Protein AF-A0A7J3SL58-F1 (afdb_monomer)

Secondary structure (DSSP, 8-state):
-PPPPHHHHHHHHHHHHHHTT------TT----HHHHTTHHHHHHHHHHHHEEEEEETTE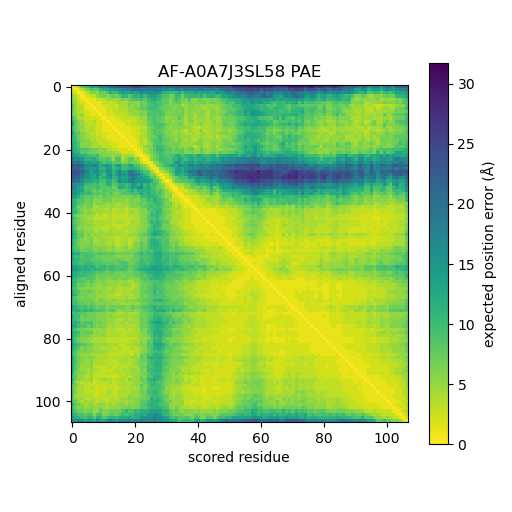EEEEETTT----B-HHHHHHHHHHHSHHHHHHHHHHHHHHHHHHT--

Radius of gyration: 14.76 Å; Cα contacts (8 Å, |Δi|>4): 97; chains: 1; bounding box: 40×32×39 Å

pLDDT: mean 81.79, std 12.33, range [42.22, 96.62]

Mean predicted aligned error: 6.75 Å

Structure (mmCIF, N/CA/C/O backbone):
data_AF-A0A7J3SL58-F1
#
_entry.id   AF-A0A7J3SL58-F1
#
loop_
_atom_site.group_PDB
_atom_site.id
_atom_site.type_symbol
_atom_site.label_atom_id
_atom_site.label_alt_id
_atom_site.label_comp_id
_atom_site.label_asym_id
_atom_site.label_entity_id
_atom_site.label_seq_id
_atom_site.pdbx_PDB_ins_code
_atom_site.Cartn_x
_atom_site.Cartn_y
_atom_site.Cartn_z
_atom_site.occupancy
_atom_site.B_iso_or_equiv
_atom_site.auth_seq_id
_atom_site.auth_comp_id
_atom_site.auth_asym_id
_atom_site.auth_atom_id
_atom_site.pdbx_PDB_model_num
ATOM 1 N N . MET A 1 1 ? -14.056 -16.553 12.633 1.00 42.22 1 MET A N 1
ATOM 2 C CA . MET A 1 1 ? -13.414 -15.298 12.179 1.00 42.22 1 MET A CA 1
ATOM 3 C C . MET A 1 1 ? -13.905 -14.175 13.076 1.00 42.22 1 MET A C 1
ATOM 5 O O . MET A 1 1 ? -15.113 -14.057 13.227 1.00 42.22 1 MET A O 1
ATOM 9 N N . LYS A 1 2 ? -13.020 -13.422 13.743 1.00 62.84 2 LYS A N 1
ATOM 10 C CA . LYS A 1 2 ? -13.444 -12.241 14.515 1.00 62.84 2 LYS A CA 1
ATOM 11 C C . LYS A 1 2 ? -13.755 -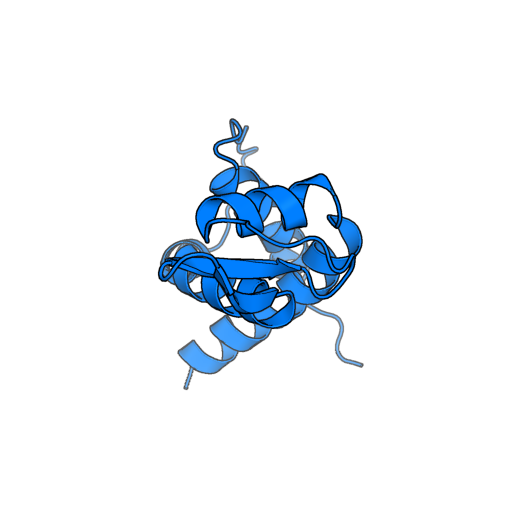11.124 13.524 1.00 62.84 2 LYS A C 1
ATOM 13 O O . LYS A 1 2 ? -12.951 -10.870 12.631 1.00 62.84 2 LYS A O 1
ATOM 18 N N . GLU A 1 3 ? -14.922 -10.509 13.644 1.00 73.44 3 GLU A N 1
ATOM 19 C CA . GLU A 1 3 ? -15.291 -9.398 12.776 1.00 73.44 3 GLU A CA 1
ATOM 20 C C . GLU A 1 3 ? -14.370 -8.199 13.047 1.00 73.44 3 GLU A C 1
ATOM 22 O O . GLU A 1 3 ? -14.116 -7.847 14.202 1.00 73.44 3 GLU A O 1
ATOM 27 N N . LYS A 1 4 ? -13.824 -7.597 11.984 1.00 77.19 4 LYS A N 1
ATOM 28 C CA . LYS A 1 4 ? -12.901 -6.465 12.120 1.00 77.19 4 LYS A CA 1
ATOM 29 C C . LYS A 1 4 ? -13.653 -5.226 12.633 1.00 77.19 4 LYS A C 1
ATOM 31 O O . LYS A 1 4 ? -14.758 -4.965 12.144 1.00 77.19 4 LYS A O 1
ATOM 36 N N . PRO A 1 5 ? -13.074 -4.432 13.557 1.00 79.25 5 PRO A N 1
ATOM 37 C CA . PRO A 1 5 ? -13.732 -3.249 14.103 1.00 79.25 5 PRO A CA 1
ATOM 38 C C . PRO A 1 5 ? -14.203 -2.268 13.021 1.00 79.25 5 PRO A C 1
ATOM 40 O O . PRO A 1 5 ? -13.477 -1.976 12.068 1.00 79.25 5 PRO A O 1
ATOM 43 N N . VAL A 1 6 ? -15.398 -1.699 13.208 1.00 77.62 6 VAL A N 1
ATOM 44 C CA . VAL A 1 6 ? -16.044 -0.758 12.268 1.00 77.62 6 VAL A CA 1
ATOM 45 C C . VAL A 1 6 ? -15.132 0.424 11.915 1.00 77.62 6 VAL A C 1
ATOM 47 O O . VAL A 1 6 ? -15.074 0.844 10.761 1.00 77.62 6 VAL A O 1
ATOM 50 N N . TRP A 1 7 ? -14.365 0.933 12.882 1.00 75.69 7 TRP A N 1
ATOM 51 C CA . TRP A 1 7 ? -13.455 2.057 12.662 1.00 75.69 7 TRP A CA 1
ATOM 52 C C . TRP A 1 7 ? -12.263 1.707 11.751 1.00 75.69 7 T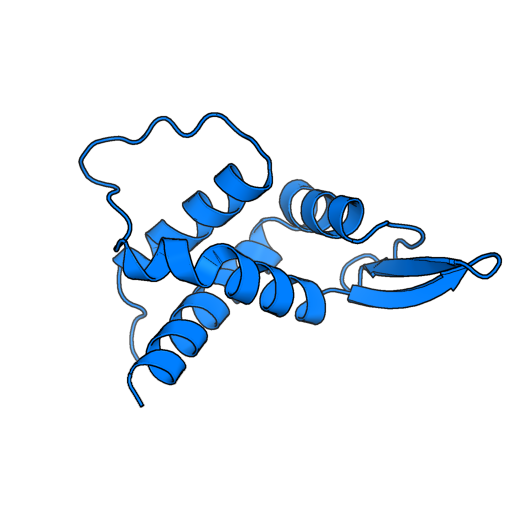RP A C 1
ATOM 54 O O . TRP A 1 7 ? -11.785 2.585 11.040 1.00 75.69 7 TRP A O 1
ATOM 64 N N . ILE A 1 8 ? -11.813 0.444 11.700 1.00 75.44 8 ILE A N 1
ATOM 65 C CA . ILE A 1 8 ? -10.727 0.012 10.796 1.00 75.44 8 ILE A CA 1
ATOM 66 C C . ILE A 1 8 ? -11.218 0.021 9.346 1.00 75.44 8 ILE A C 1
ATOM 68 O O . ILE A 1 8 ? -10.528 0.521 8.459 1.00 75.44 8 ILE A O 1
ATOM 72 N N . LYS A 1 9 ? -12.452 -0.448 9.115 1.00 77.06 9 LYS A N 1
ATOM 73 C CA . LYS A 1 9 ? -13.101 -0.401 7.795 1.00 77.06 9 LYS A CA 1
ATOM 74 C C . LYS A 1 9 ? -13.255 1.045 7.288 1.00 77.06 9 LYS A C 1
ATOM 76 O O . LYS A 1 9 ? -13.156 1.278 6.090 1.00 77.06 9 LYS A O 1
ATOM 81 N N . LYS A 1 10 ? -13.432 2.019 8.193 1.00 77.25 10 LYS A N 1
ATOM 82 C CA . LYS A 1 10 ? -13.454 3.462 7.871 1.00 77.25 10 LYS A CA 1
ATOM 83 C C . LYS A 1 10 ? -12.052 4.082 7.714 1.00 77.25 10 LYS A C 1
ATOM 85 O O . LYS A 1 10 ? -11.878 5.020 6.943 1.00 77.25 10 LYS A O 1
ATOM 90 N N . ALA A 1 11 ? -11.038 3.551 8.399 1.00 76.25 11 ALA A N 1
ATOM 91 C CA . ALA A 1 11 ? -9.657 4.042 8.339 1.00 76.25 11 ALA A CA 1
ATOM 92 C C . ALA A 1 11 ? -8.985 3.833 6.984 1.00 76.25 11 ALA A C 1
ATOM 94 O O . ALA A 1 11 ? -8.287 4.723 6.495 1.00 76.25 11 ALA A O 1
ATOM 95 N N . ALA A 1 12 ? -9.213 2.670 6.378 1.00 74.50 12 ALA A N 1
ATOM 96 C CA . ALA A 1 12 ? -8.638 2.311 5.091 1.00 74.50 12 ALA A CA 1
ATOM 97 C C . ALA A 1 12 ? -8.930 3.352 3.980 1.00 74.50 12 ALA A C 1
ATOM 99 O O . ALA A 1 12 ? -7.979 3.935 3.447 1.00 74.50 12 ALA A O 1
ATOM 100 N N . PRO A 1 13 ? -10.197 3.698 3.671 1.00 74.25 13 PRO A N 1
ATOM 101 C CA . PRO A 1 13 ? -10.502 4.678 2.627 1.00 74.25 13 PRO A CA 1
ATOM 102 C C . PRO A 1 13 ? -10.023 6.099 2.962 1.00 74.25 13 PRO A C 1
ATOM 104 O O . PRO A 1 13 ? -9.738 6.877 2.049 1.00 74.25 13 PRO A O 1
ATOM 107 N N . PHE A 1 14 ? -9.891 6.459 4.242 1.00 79.69 14 PHE A N 1
ATOM 108 C CA . PHE A 1 14 ? -9.303 7.742 4.629 1.00 79.69 14 PHE A CA 1
ATOM 109 C C . PHE A 1 14 ? -7.808 7.804 4.297 1.00 79.69 14 PHE A C 1
ATOM 111 O O . PHE A 1 14 ? -7.364 8.742 3.632 1.00 79.69 14 PHE A O 1
ATOM 118 N N . LEU A 1 15 ? -7.029 6.811 4.747 1.00 77.12 15 LEU A N 1
ATOM 119 C CA . LEU A 1 15 ? -5.573 6.781 4.551 1.00 77.12 15 LEU A CA 1
ATOM 120 C C . LEU A 1 15 ? -5.231 6.760 3.058 1.00 77.12 15 LEU A C 1
ATOM 122 O O . LEU A 1 15 ? -4.333 7.470 2.604 1.00 77.12 15 LEU A O 1
ATOM 126 N N . LEU A 1 16 ? -6.032 6.019 2.293 1.00 74.88 16 LEU A N 1
ATOM 127 C CA . LEU A 1 16 ? -6.011 5.993 0.840 1.00 74.88 16 LEU A CA 1
ATOM 128 C C . LEU A 1 16 ? -6.148 7.402 0.237 1.00 74.88 16 LEU A C 1
ATOM 130 O O . LEU A 1 16 ? -5.231 7.885 -0.431 1.00 74.88 16 LEU A O 1
ATOM 134 N N . LYS A 1 17 ? -7.261 8.095 0.513 1.00 78.69 17 LYS A N 1
ATOM 135 C CA . LYS A 1 17 ? -7.549 9.438 -0.026 1.00 78.69 17 LYS A CA 1
ATOM 136 C C . LYS A 1 17 ? -6.491 10.466 0.383 1.00 78.69 17 LYS A C 1
ATOM 138 O O . LYS A 1 17 ? -6.072 11.276 -0.446 1.00 78.69 17 LYS A O 1
ATOM 143 N N . LYS A 1 18 ? -6.024 10.405 1.634 1.00 78.25 18 LYS A N 1
ATOM 144 C CA . LYS A 1 18 ? -4.976 11.288 2.158 1.00 78.25 18 LYS A CA 1
ATOM 145 C C . LYS A 1 18 ? -3.655 11.117 1.412 1.00 78.25 18 LYS A C 1
ATOM 147 O O . LYS A 1 18 ? -3.074 12.105 0.968 1.00 78.25 18 LYS A O 1
ATOM 152 N N . SER A 1 19 ? -3.222 9.872 1.207 1.00 74.25 19 SER A N 1
ATOM 153 C CA . SER A 1 19 ? -1.967 9.556 0.509 1.00 74.25 19 SER A CA 1
ATOM 154 C C . SER A 1 19 ? -1.961 10.011 -0.957 1.00 74.25 19 SER A C 1
ATOM 156 O O . SER A 1 19 ? -0.919 10.370 -1.508 1.00 74.25 19 SER A O 1
ATOM 158 N N . LEU A 1 20 ? -3.144 10.064 -1.575 1.00 74.38 20 LEU A N 1
ATOM 159 C CA . LEU A 1 20 ? -3.349 10.567 -2.930 1.00 74.38 20 LEU A CA 1
ATOM 160 C C . LEU A 1 20 ? -3.398 12.101 -3.013 1.00 74.38 20 LEU A C 1
ATOM 162 O O . LEU A 1 20 ? -3.505 12.641 -4.115 1.00 74.38 20 LEU A O 1
ATOM 166 N N . GLY A 1 21 ? -3.319 12.811 -1.882 1.00 76.00 21 GLY A N 1
ATOM 167 C CA . GLY A 1 21 ? -3.463 14.266 -1.829 1.00 76.00 21 GLY A CA 1
ATOM 168 C C . GLY A 1 21 ? -4.868 14.740 -2.204 1.00 76.00 21 GLY A C 1
ATOM 169 O O . GLY A 1 21 ? -5.038 15.877 -2.643 1.00 76.00 21 GLY A O 1
ATOM 170 N N . MET A 1 22 ? -5.875 13.869 -2.082 1.00 76.94 22 MET A N 1
ATOM 171 C CA . MET A 1 22 ? -7.263 14.239 -2.340 1.00 76.94 22 MET A CA 1
ATOM 172 C C . MET A 1 22 ? -7.774 15.117 -1.200 1.00 76.94 22 MET A C 1
ATOM 174 O O . MET A 1 22 ? -7.439 14.892 -0.036 1.00 76.94 22 MET A O 1
ATOM 178 N N . LYS A 1 23 ? -8.618 16.107 -1.519 1.00 70.62 23 LYS A N 1
ATOM 179 C CA . LYS A 1 23 ? -9.334 16.861 -0.485 1.00 70.62 23 LYS A CA 1
ATOM 180 C C . LYS A 1 23 ? -10.194 15.887 0.318 1.00 70.62 23 LYS A C 1
ATOM 182 O O . LYS A 1 23 ? -11.098 15.260 -0.230 1.00 70.62 23 LYS A O 1
ATOM 187 N N . ILE A 1 24 ? -9.896 15.766 1.606 1.00 63.81 24 ILE A N 1
ATOM 188 C CA . ILE A 1 24 ? -10.700 14.997 2.549 1.00 63.81 24 ILE A CA 1
ATOM 189 C C . ILE A 1 24 ? -11.727 15.970 3.122 1.00 63.81 24 ILE A C 1
ATOM 191 O O . ILE A 1 24 ? -11.377 16.852 3.901 1.00 63.81 24 ILE A O 1
ATOM 195 N N . SER A 1 25 ? -12.985 15.849 2.705 1.00 57.62 25 SER A N 1
ATOM 196 C CA . SER A 1 25 ? -14.103 16.459 3.422 1.00 57.62 25 SER A CA 1
ATOM 197 C C . SER A 1 25 ? -14.355 15.590 4.650 1.00 57.62 25 SER A C 1
ATOM 199 O O . SER A 1 25 ? -15.027 14.567 4.551 1.00 57.62 25 SER A O 1
ATOM 201 N N . ILE A 1 26 ? -13.719 15.930 5.769 1.00 53.97 26 ILE A N 1
ATOM 202 C CA . ILE A 1 26 ? -13.949 15.244 7.042 1.00 53.97 26 ILE A CA 1
ATOM 203 C C . ILE A 1 26 ? -15.371 15.611 7.471 1.00 53.97 26 ILE A C 1
ATOM 205 O O . ILE A 1 26 ? -15.638 16.775 7.754 1.00 53.97 26 ILE A O 1
ATOM 209 N N . SER A 1 27 ? -16.284 14.642 7.449 1.00 50.75 27 SER A N 1
ATOM 210 C CA . SER A 1 27 ? -17.541 14.761 8.190 1.00 50.75 27 SER A CA 1
ATOM 211 C C . SER A 1 27 ? -17.274 14.387 9.652 1.00 50.75 27 SER A C 1
ATOM 213 O O . SER A 1 27 ? -16.445 13.513 9.918 1.00 50.75 27 SER A O 1
ATOM 215 N N . ASP A 1 28 ? -17.933 15.054 10.603 1.00 47.59 28 ASP A N 1
ATOM 216 C CA . ASP A 1 28 ? -17.637 14.975 12.048 1.00 47.59 28 ASP A CA 1
ATOM 217 C C . ASP A 1 28 ? -17.768 13.554 12.660 1.00 47.59 28 ASP A C 1
ATOM 219 O O . ASP A 1 28 ? -17.306 13.299 13.771 1.00 47.59 28 ASP A O 1
ATOM 223 N N . GLU A 1 29 ? -18.320 12.587 11.920 1.00 49.56 29 GLU A N 1
ATOM 224 C CA . GLU A 1 29 ? -18.516 11.182 12.318 1.00 49.56 29 GLU A CA 1
ATOM 225 C C . GLU A 1 29 ? -17.376 10.231 11.864 1.00 49.56 29 GLU A C 1
ATOM 227 O O . GLU A 1 29 ? -17.407 9.024 12.133 1.00 49.56 29 GLU A O 1
ATOM 232 N N . GLU A 1 30 ? -16.351 10.759 11.181 1.00 54.19 30 GLU A N 1
ATOM 233 C CA . GLU A 1 30 ? -15.189 10.033 10.629 1.00 54.19 30 GLU A CA 1
ATOM 234 C C . GLU A 1 30 ? -13.855 10.413 11.300 1.00 54.19 30 GLU A C 1
ATOM 236 O O . GLU A 1 30 ? -12.787 10.334 10.685 1.00 54.19 30 GLU A O 1
ATOM 241 N N . ILE A 1 31 ? -13.876 10.818 12.574 1.00 58.34 31 ILE A N 1
ATOM 242 C CA . ILE A 1 31 ? -12.643 11.084 13.326 1.00 58.34 31 ILE A CA 1
ATOM 243 C C . ILE A 1 31 ? -11.878 9.768 13.475 1.00 58.34 31 ILE A C 1
ATOM 245 O O 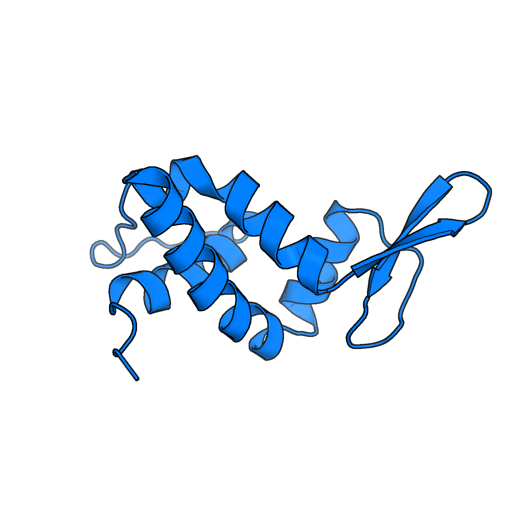. ILE A 1 31 ? -12.185 8.925 14.322 1.00 58.34 31 ILE A O 1
ATOM 249 N N . LEU A 1 32 ? -10.855 9.582 12.642 1.00 62.34 32 LEU A N 1
ATOM 250 C CA . LEU A 1 32 ? -9.892 8.528 12.888 1.00 62.34 32 LEU A CA 1
ATOM 251 C C . LEU A 1 32 ? -9.250 8.748 14.251 1.00 62.34 32 LEU A C 1
ATOM 253 O O . LEU A 1 32 ? -8.884 9.885 14.565 1.00 62.34 32 LEU A O 1
ATOM 257 N N . PRO A 1 33 ? -9.030 7.680 15.035 1.00 64.06 33 PRO A N 1
ATOM 258 C CA . PRO A 1 33 ? -8.210 7.790 16.224 1.00 64.06 33 PRO A CA 1
ATOM 259 C C . PRO A 1 33 ? -6.894 8.503 15.857 1.00 64.06 33 PRO A C 1
ATOM 261 O O . PRO A 1 33 ? -6.262 8.108 14.872 1.00 64.06 33 PRO A O 1
ATOM 264 N N . PRO A 1 34 ? -6.444 9.522 16.614 1.00 67.06 34 PRO A N 1
ATOM 265 C CA . PRO A 1 34 ? -5.156 10.185 16.375 1.00 67.06 34 PRO A CA 1
ATOM 266 C C . PRO A 1 34 ? -3.992 9.187 16.285 1.00 67.06 34 PRO A C 1
ATOM 268 O O . PRO A 1 34 ? -3.031 9.376 15.538 1.00 67.06 34 PRO A O 1
ATOM 271 N N . SER A 1 35 ? -4.142 8.058 16.979 1.00 67.62 35 SER A N 1
ATOM 272 C CA . SER A 1 35 ? -3.249 6.911 16.917 1.00 67.62 35 SER A CA 1
ATOM 273 C C . SER A 1 35 ? -3.150 6.252 15.533 1.00 67.62 35 SER A C 1
ATOM 275 O O . SER A 1 35 ? -2.137 5.625 15.269 1.00 67.62 35 SER A O 1
ATOM 277 N N . VAL A 1 36 ? -4.121 6.399 14.621 1.00 69.81 36 VAL A N 1
ATOM 278 C CA . VAL A 1 36 ? -4.030 5.878 13.235 1.00 69.81 36 VAL A CA 1
ATOM 279 C C . VAL A 1 36 ? -3.134 6.781 12.414 1.00 69.81 36 VAL A C 1
ATOM 281 O O . VAL A 1 36 ? -2.282 6.317 11.661 1.00 69.81 36 VAL A O 1
ATOM 284 N N . ILE A 1 37 ? -3.327 8.087 12.580 1.00 74.31 37 ILE A N 1
ATOM 285 C CA . ILE A 1 37 ? -2.664 9.108 11.778 1.00 74.31 37 ILE A CA 1
ATOM 286 C C . ILE A 1 37 ? -1.152 9.072 12.028 1.00 74.31 37 ILE A C 1
ATOM 288 O O . ILE A 1 37 ? -0.381 9.144 11.075 1.00 74.31 37 ILE A O 1
ATOM 292 N N . GLN A 1 38 ? -0.711 8.858 13.274 1.00 81.31 38 GLN A N 1
ATOM 293 C CA . GLN A 1 38 ? 0.720 8.694 13.582 1.00 81.31 38 GLN A CA 1
ATOM 294 C C . GLN A 1 38 ? 1.360 7.465 12.905 1.00 81.31 38 GLN A C 1
ATOM 296 O O . GLN A 1 38 ? 2.571 7.447 12.694 1.00 81.31 38 GLN A O 1
ATOM 301 N N . PHE A 1 39 ? 0.571 6.445 12.541 1.00 85.12 39 PHE A N 1
ATOM 302 C CA . PHE A 1 39 ? 1.064 5.232 11.881 1.00 85.12 39 PHE A CA 1
ATOM 303 C C . PHE A 1 39 ? 0.883 5.242 10.363 1.00 85.12 39 PHE A C 1
ATOM 305 O O . PHE A 1 39 ? 1.308 4.289 9.714 1.00 85.12 39 PHE A O 1
ATOM 312 N N . GLU A 1 40 ? 0.326 6.307 9.779 1.00 82.12 40 GLU A N 1
ATOM 313 C CA . GLU A 1 40 ? 0.023 6.410 8.345 1.00 82.12 40 GLU A CA 1
ATOM 314 C C . GLU A 1 40 ? 1.205 5.989 7.467 1.00 82.12 40 GLU A C 1
ATOM 316 O O . GLU A 1 40 ? 1.072 5.088 6.643 1.00 82.12 40 GLU A O 1
ATOM 321 N N . LYS A 1 41 ? 2.390 6.569 7.691 1.00 83.06 41 LYS A N 1
ATOM 322 C CA . LYS A 1 41 ? 3.586 6.236 6.905 1.00 83.06 41 LYS A CA 1
ATOM 323 C C . LYS A 1 41 ? 3.942 4.748 7.001 1.00 83.06 41 LYS A C 1
ATOM 325 O O . LYS A 1 41 ? 4.218 4.121 5.985 1.00 83.06 41 LYS A O 1
ATOM 330 N N . LYS A 1 42 ? 3.900 4.179 8.212 1.00 87.94 42 LYS A N 1
ATOM 331 C CA . LYS A 1 42 ? 4.221 2.765 8.466 1.00 87.94 42 LYS A CA 1
ATOM 332 C C . LYS A 1 42 ? 3.204 1.834 7.805 1.00 87.94 42 LYS A C 1
ATOM 334 O O . LYS A 1 42 ? 3.597 0.830 7.221 1.00 87.94 42 LYS A O 1
ATOM 339 N N . ILE A 1 43 ? 1.920 2.178 7.885 1.00 87.38 43 ILE A N 1
ATOM 340 C CA . ILE A 1 43 ? 0.824 1.433 7.259 1.00 87.38 43 ILE A CA 1
ATOM 341 C C . ILE A 1 43 ? 0.997 1.437 5.738 1.00 87.38 43 ILE A C 1
ATOM 343 O O . ILE A 1 43 ? 0.999 0.374 5.124 1.00 87.38 43 ILE A O 1
ATOM 347 N N . LEU A 1 44 ? 1.209 2.611 5.138 1.00 82.50 44 LEU A N 1
ATOM 348 C CA . LEU A 1 44 ? 1.381 2.753 3.693 1.00 82.50 44 LEU A CA 1
ATOM 349 C C . LEU A 1 44 ? 2.632 2.012 3.194 1.00 82.50 44 LEU A C 1
ATOM 351 O O . LEU A 1 44 ? 2.548 1.267 2.215 1.00 82.50 44 LEU A O 1
ATOM 355 N N . ASP A 1 45 ? 3.776 2.158 3.870 1.00 85.12 45 ASP A N 1
ATOM 356 C CA . ASP A 1 45 ? 5.010 1.453 3.498 1.00 85.12 45 ASP A CA 1
ATOM 357 C C . ASP A 1 45 ? 4.820 -0.077 3.548 1.00 85.12 45 ASP A C 1
ATOM 359 O O . ASP A 1 45 ? 5.203 -0.760 2.595 1.00 85.12 45 ASP A O 1
ATOM 363 N N . ARG A 1 46 ? 4.178 -0.617 4.601 1.00 89.00 46 ARG A N 1
ATOM 364 C CA . ARG A 1 46 ? 3.862 -2.057 4.701 1.00 89.00 46 ARG A CA 1
ATOM 365 C C . ARG A 1 46 ? 2.930 -2.514 3.589 1.00 89.00 46 ARG A C 1
ATOM 367 O O . ARG A 1 46 ? 3.242 -3.490 2.922 1.00 89.00 46 ARG A O 1
ATOM 374 N N . LEU A 1 47 ? 1.828 -1.798 3.380 1.00 86.50 47 LEU A N 1
ATOM 375 C CA . LEU A 1 47 ? 0.848 -2.119 2.345 1.00 86.50 47 LEU A CA 1
ATOM 376 C C . LEU A 1 47 ? 1.507 -2.208 0.970 1.00 86.50 47 LEU A C 1
ATOM 378 O O . LEU A 1 47 ? 1.237 -3.111 0.196 1.00 86.50 47 LEU A O 1
ATOM 382 N N . THR A 1 48 ? 2.413 -1.284 0.675 1.00 82.56 48 THR A N 1
ATOM 383 C CA . THR A 1 48 ? 3.004 -1.191 -0.663 1.00 82.56 48 THR A CA 1
ATOM 384 C C . THR A 1 48 ? 3.992 -2.324 -0.887 1.00 82.56 48 THR A C 1
ATOM 386 O O . THR A 1 48 ? 3.974 -2.920 -1.957 1.00 82.56 48 THR A O 1
ATOM 389 N N . LEU A 1 49 ? 4.759 -2.707 0.141 1.00 89.31 49 LEU A N 1
ATOM 390 C CA . LEU A 1 49 ? 5.633 -3.886 0.104 1.00 89.31 49 LEU A CA 1
ATOM 391 C C . LEU A 1 49 ? 4.889 -5.200 -0.191 1.00 89.31 49 LEU A C 1
ATOM 393 O O . LEU A 1 49 ? 5.518 -6.130 -0.680 1.00 89.31 49 LEU A O 1
ATOM 397 N N . LEU A 1 50 ? 3.579 -5.288 0.071 1.00 92.00 50 LEU A N 1
ATOM 398 C CA . LEU A 1 50 ? 2.779 -6.468 -0.290 1.00 92.00 50 LEU A CA 1
ATOM 399 C C . LEU A 1 50 ? 2.528 -6.572 -1.799 1.00 92.00 50 LEU A C 1
ATOM 401 O O . LEU A 1 50 ? 2.293 -7.661 -2.317 1.00 92.00 50 LEU A O 1
ATOM 405 N N . PHE A 1 51 ? 2.574 -5.447 -2.512 1.00 93.06 51 PHE A N 1
ATOM 406 C CA . PHE A 1 51 ? 2.126 -5.354 -3.898 1.00 93.06 51 PHE A CA 1
ATOM 407 C C . PHE A 1 51 ? 3.221 -4.973 -4.886 1.00 93.06 51 PHE A C 1
ATOM 409 O O . PHE A 1 51 ? 2.929 -4.842 -6.077 1.00 93.06 51 PHE A O 1
ATOM 416 N N . TYR A 1 52 ? 4.464 -4.794 -4.444 1.00 93.25 52 TYR A N 1
ATOM 417 C CA . TYR A 1 52 ? 5.575 -4.568 -5.358 1.00 93.25 52 TYR A CA 1
ATOM 418 C C . TYR A 1 52 ? 6.770 -5.463 -5.083 1.00 93.25 52 TYR A C 1
ATOM 420 O O . TYR A 1 52 ? 7.009 -5.906 -3.966 1.00 93.25 52 TYR A O 1
ATOM 428 N N . GLU A 1 53 ? 7.580 -5.618 -6.120 1.00 93.50 53 GLU A N 1
ATOM 429 C CA . GLU A 1 53 ? 8.970 -6.041 -6.015 1.00 93.50 53 GLU A CA 1
ATOM 430 C C . GLU A 1 53 ? 9.899 -4.929 -6.517 1.00 93.50 53 GLU A C 1
ATOM 432 O O . GLU A 1 53 ? 9.537 -4.123 -7.385 1.00 93.50 53 GLU A O 1
ATOM 437 N N . ASP A 1 54 ? 11.086 -4.850 -5.922 1.00 93.56 54 ASP A N 1
ATOM 438 C CA . ASP A 1 54 ? 12.136 -3.937 -6.352 1.00 93.56 54 ASP A CA 1
ATOM 439 C C . ASP A 1 54 ? 12.879 -4.513 -7.552 1.00 93.56 54 ASP A C 1
ATOM 441 O O . ASP A 1 54 ? 13.301 -5.667 -7.547 1.00 93.56 54 ASP A O 1
ATOM 445 N N . VAL A 1 55 ? 13.096 -3.678 -8.561 1.00 94.25 55 VAL A N 1
ATOM 446 C CA . VAL A 1 55 ? 13.864 -4.028 -9.756 1.00 94.25 55 VAL A CA 1
ATOM 447 C C . VAL A 1 55 ? 14.848 -2.916 -10.090 1.00 94.25 55 VAL A C 1
ATOM 449 O O . VAL A 1 55 ? 14.574 -1.737 -9.865 1.00 94.25 55 VAL A O 1
ATOM 452 N N . THR A 1 56 ? 15.993 -3.274 -10.662 1.00 95.19 56 THR A N 1
ATOM 453 C CA . THR A 1 56 ? 16.959 -2.291 -11.165 1.00 95.19 56 THR A CA 1
ATOM 454 C C . THR A 1 56 ? 16.721 -2.067 -12.653 1.00 95.19 56 THR A C 1
ATOM 456 O O . THR A 1 56 ? 16.842 -2.997 -13.445 1.00 95.19 56 THR A O 1
ATOM 459 N N . ILE A 1 57 ? 16.402 -0.832 -13.044 1.00 90.56 57 ILE A N 1
ATOM 460 C CA . ILE A 1 57 ? 16.229 -0.427 -14.445 1.00 90.56 57 ILE A CA 1
ATOM 461 C C . ILE A 1 57 ? 17.188 0.731 -14.701 1.00 90.56 57 ILE A C 1
ATOM 463 O O . ILE A 1 57 ? 17.092 1.765 -14.046 1.00 90.56 57 ILE A O 1
ATOM 467 N N . ASN A 1 58 ? 18.127 0.556 -15.636 1.00 93.00 58 ASN A N 1
ATOM 468 C CA . ASN A 1 58 ? 19.162 1.547 -15.968 1.00 93.00 58 ASN A CA 1
ATOM 469 C C . ASN A 1 58 ? 19.988 2.019 -14.754 1.00 93.00 58 ASN A C 1
ATOM 471 O O . ASN A 1 58 ? 20.350 3.186 -14.658 1.00 93.00 58 ASN A O 1
ATOM 475 N N . GLY A 1 59 ? 20.259 1.121 -13.802 1.00 94.56 59 GLY A N 1
ATOM 476 C CA . GLY A 1 59 ? 20.988 1.450 -12.570 1.00 94.56 59 GLY A CA 1
ATOM 477 C C . GLY A 1 59 ? 20.151 2.162 -11.502 1.00 94.56 59 GLY A C 1
ATOM 478 O O . GLY A 1 59 ? 20.648 2.409 -10.407 1.00 94.56 59 GLY A O 1
ATOM 479 N N . GLU A 1 60 ? 18.875 2.444 -11.768 1.00 93.62 60 GLU A N 1
ATOM 480 C CA . GLU A 1 60 ? 17.957 3.026 -10.794 1.00 93.62 60 GLU A CA 1
ATOM 481 C C . GLU A 1 60 ? 17.054 1.959 -10.172 1.00 93.62 60 GLU A C 1
ATOM 483 O O . GLU A 1 60 ? 16.517 1.090 -10.863 1.00 93.62 60 GLU A O 1
ATOM 488 N N . ARG A 1 61 ? 16.820 2.067 -8.859 1.00 92.50 61 ARG A N 1
ATOM 489 C CA . ARG A 1 61 ? 15.814 1.257 -8.164 1.00 92.50 61 ARG A CA 1
ATOM 490 C C . ARG A 1 61 ? 14.417 1.718 -8.572 1.00 92.50 61 ARG A C 1
ATOM 492 O O . ARG A 1 61 ? 14.011 2.848 -8.295 1.00 92.50 61 ARG A O 1
ATOM 499 N N . ARG A 1 62 ? 13.678 0.823 -9.215 1.00 95.38 62 ARG A N 1
ATOM 500 C CA . ARG A 1 62 ? 12.289 0.986 -9.643 1.00 95.38 62 ARG A CA 1
ATOM 501 C C . ARG A 1 62 ? 11.432 -0.116 -9.027 1.00 95.38 62 ARG A C 1
ATOM 503 O O . ARG A 1 62 ? 11.939 -1.059 -8.430 1.00 95.38 62 ARG A O 1
ATOM 510 N N . TYR A 1 63 ? 10.124 0.020 -9.188 1.00 94.81 63 TYR A N 1
ATOM 511 C CA . TYR A 1 63 ? 9.146 -0.891 -8.607 1.00 94.81 63 TYR A CA 1
ATOM 512 C C . TYR A 1 63 ? 8.296 -1.539 -9.698 1.00 9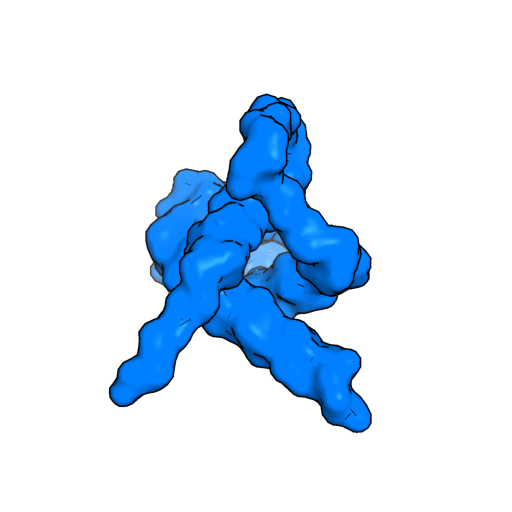4.81 63 TYR A C 1
ATOM 514 O O . TYR A 1 63 ? 7.848 -0.856 -10.629 1.00 94.81 63 TYR A O 1
ATOM 522 N N . THR A 1 64 ? 8.052 -2.839 -9.551 1.00 96.19 64 THR A N 1
ATOM 523 C CA . THR A 1 64 ? 7.143 -3.626 -10.390 1.00 96.19 64 THR A CA 1
ATOM 524 C C . THR A 1 64 ? 5.919 -4.013 -9.580 1.00 96.19 64 THR A C 1
ATOM 526 O O . THR A 1 64 ? 6.049 -4.516 -8.472 1.00 96.19 64 THR A O 1
ATOM 529 N N . CYS A 1 65 ? 4.727 -3.753 -10.114 1.00 96.12 65 CYS A N 1
ATOM 530 C CA . CYS A 1 65 ? 3.463 -4.097 -9.475 1.00 96.12 65 CYS A CA 1
ATOM 531 C C . CYS A 1 65 ? 3.249 -5.607 -9.574 1.00 96.12 65 CYS A C 1
ATOM 533 O O . CYS A 1 65 ? 3.249 -6.162 -10.670 1.00 96.12 65 CYS A O 1
ATOM 535 N N . LEU A 1 66 ? 3.033 -6.284 -8.453 1.00 96.25 66 LEU A N 1
ATOM 536 C CA . LEU A 1 66 ? 2.850 -7.731 -8.425 1.00 96.25 66 LEU A CA 1
ATOM 537 C C . LEU A 1 66 ? 1.483 -8.168 -8.961 1.00 96.25 66 LEU A C 1
ATOM 539 O O . LEU A 1 66 ? 1.397 -9.285 -9.470 1.00 96.25 66 LEU A O 1
ATOM 543 N N . LEU A 1 67 ? 0.474 -7.287 -8.910 1.00 95.56 67 LEU A N 1
ATOM 544 C CA . LEU A 1 67 ? -0.894 -7.553 -9.369 1.00 95.56 67 LEU A CA 1
ATOM 545 C C . LEU A 1 67 ? -1.015 -7.539 -10.899 1.00 95.56 67 LEU A C 1
ATOM 547 O O . LEU A 1 67 ? -1.602 -8.447 -11.476 1.00 95.56 67 LEU A O 1
ATOM 551 N N . CYS A 1 68 ? -0.430 -6.539 -11.569 1.00 96.62 68 CYS A N 1
ATOM 552 C CA . CYS A 1 68 ? -0.524 -6.393 -13.031 1.00 96.62 68 CYS A CA 1
ATOM 553 C C . CYS A 1 68 ? 0.811 -6.518 -13.780 1.00 96.62 68 CYS A C 1
ATOM 555 O O . CYS A 1 68 ? 0.849 -6.345 -14.997 1.00 96.62 68 CYS A O 1
ATOM 557 N N . LYS A 1 69 ? 1.918 -6.771 -13.073 1.00 95.44 69 LYS A N 1
ATOM 558 C CA . LYS A 1 69 ? 3.283 -6.919 -13.621 1.00 95.44 69 LYS A CA 1
ATOM 559 C C . LYS A 1 69 ? 3.838 -5.695 -14.356 1.00 95.44 69 LYS A C 1
ATOM 561 O O . LYS A 1 69 ? 4.909 -5.762 -14.954 1.00 95.44 69 LYS A O 1
ATOM 566 N N . LYS A 1 70 ? 3.167 -4.544 -14.271 1.00 95.69 70 LYS A N 1
ATOM 567 C CA . LYS A 1 70 ? 3.678 -3.284 -14.815 1.00 95.69 70 LYS A CA 1
ATOM 568 C C . LYS A 1 70 ? 4.876 -2.800 -13.993 1.00 95.69 70 LYS A C 1
ATOM 570 O O . LYS A 1 70 ? 4.828 -2.811 -12.765 1.00 95.69 70 LYS A O 1
ATOM 575 N N . SER A 1 71 ? 5.934 -2.355 -14.664 1.00 94.38 71 SER A N 1
ATOM 576 C CA . SER A 1 71 ? 7.210 -1.976 -14.045 1.00 94.38 71 SER A CA 1
ATOM 577 C C . SER A 1 71 ? 7.599 -0.522 -14.322 1.00 94.38 71 SER A C 1
ATOM 579 O O . SER A 1 71 ? 6.922 0.204 -15.054 1.00 94.38 71 SER A O 1
ATOM 581 N N . GLY A 1 72 ? 8.694 -0.080 -13.698 1.00 94.56 72 GLY A N 1
ATOM 582 C CA . GLY A 1 72 ? 9.274 1.246 -13.931 1.00 94.56 72 GLY A CA 1
ATOM 583 C C . GLY A 1 72 ? 8.736 2.351 -13.026 1.00 94.56 72 GLY A C 1
ATOM 584 O O . GLY A 1 72 ? 9.086 3.517 -13.218 1.00 94.56 72 GLY A O 1
ATOM 585 N N . PHE A 1 73 ? 7.930 2.017 -12.019 1.00 94.19 73 PHE A N 1
ATOM 586 C CA . PHE A 1 73 ? 7.399 3.008 -11.091 1.00 94.19 73 PHE A CA 1
ATOM 587 C C . PHE A 1 73 ? 8.478 3.513 -10.129 1.00 94.19 73 PHE A C 1
ATOM 589 O O . PHE A 1 73 ? 9.396 2.784 -9.760 1.00 94.19 73 PHE A O 1
ATOM 596 N N . THR A 1 74 ? 8.345 4.765 -9.690 1.00 91.75 74 THR A N 1
ATOM 597 C CA . THR A 1 74 ? 8.972 5.253 -8.451 1.00 91.75 74 THR A CA 1
ATOM 598 C C . THR A 1 74 ? 8.118 4.832 -7.256 1.00 91.75 74 THR A C 1
ATOM 600 O O . THR A 1 74 ? 6.971 4.433 -7.442 1.00 91.75 74 THR A O 1
ATOM 603 N N . ARG A 1 75 ? 8.610 4.962 -6.015 1.00 86.56 75 ARG A N 1
ATOM 604 C CA . ARG A 1 75 ? 7.833 4.542 -4.832 1.00 86.56 75 ARG A CA 1
ATOM 605 C C . ARG A 1 75 ? 6.494 5.285 -4.758 1.00 86.56 75 ARG A C 1
ATOM 607 O O . ARG A 1 75 ? 5.441 4.672 -4.645 1.00 86.56 75 ARG A O 1
ATOM 614 N N . LYS A 1 76 ? 6.534 6.614 -4.928 1.00 85.44 76 LYS A N 1
ATOM 615 C CA . LYS A 1 76 ? 5.342 7.478 -5.018 1.00 85.44 76 LYS A CA 1
ATOM 616 C C . LYS A 1 76 ? 4.431 7.100 -6.188 1.00 85.44 76 LYS A C 1
ATOM 618 O O . LYS A 1 76 ? 3.212 7.095 -6.039 1.00 85.44 76 LYS A O 1
ATOM 623 N N . GLY A 1 77 ? 5.019 6.777 -7.340 1.00 89.75 77 GLY A N 1
ATOM 624 C CA . GLY A 1 77 ? 4.275 6.302 -8.504 1.00 89.75 77 GLY A CA 1
ATOM 625 C C . GLY A 1 77 ? 3.564 4.974 -8.245 1.00 89.75 77 GLY A C 1
ATOM 626 O O . GLY A 1 77 ? 2.417 4.828 -8.654 1.00 89.75 77 GLY A O 1
ATOM 627 N N . MET A 1 78 ? 4.209 4.055 -7.521 1.00 90.94 78 MET A N 1
ATOM 628 C CA . MET A 1 78 ? 3.647 2.758 -7.151 1.00 90.94 78 MET A CA 1
ATOM 629 C C . MET A 1 78 ? 2.454 2.922 -6.212 1.00 90.94 78 MET A C 1
ATOM 631 O O . MET A 1 78 ? 1.391 2.395 -6.518 1.00 90.94 78 MET A O 1
ATOM 635 N N . PHE A 1 79 ? 2.578 3.735 -5.153 1.00 86.50 79 PHE A N 1
ATOM 636 C CA . PHE A 1 79 ? 1.444 4.080 -4.283 1.00 86.50 79 PHE A CA 1
ATOM 637 C C . PHE A 1 79 ? 0.239 4.541 -5.109 1.00 86.50 79 PHE A C 1
ATOM 639 O O . PHE A 1 79 ? -0.844 3.971 -5.035 1.00 86.50 79 PHE A O 1
ATOM 646 N N . ARG A 1 80 ? 0.446 5.539 -5.975 1.00 87.06 80 ARG A N 1
ATOM 647 C CA . ARG A 1 80 ? -0.627 6.081 -6.811 1.00 87.06 80 ARG A CA 1
ATOM 648 C C . ARG A 1 80 ? -1.218 5.033 -7.755 1.00 87.06 80 ARG A C 1
ATOM 650 O O . ARG A 1 80 ? -2.427 5.010 -7.946 1.00 87.06 80 ARG A O 1
ATOM 657 N N . HIS A 1 81 ? -0.378 4.200 -8.363 1.00 91.75 81 HIS A N 1
ATOM 658 C CA . HIS A 1 81 ? -0.817 3.150 -9.275 1.00 91.75 81 HIS A CA 1
ATOM 659 C C . HIS A 1 81 ? -1.707 2.124 -8.568 1.00 91.75 81 HIS A C 1
ATOM 661 O O . HIS A 1 81 ? -2.816 1.881 -9.038 1.00 91.75 81 HIS A O 1
ATOM 667 N N . LEU A 1 82 ? -1.257 1.591 -7.431 1.00 90.25 82 LEU A N 1
ATOM 668 C CA . LEU A 1 82 ? -2.011 0.631 -6.626 1.00 90.25 82 LEU A CA 1
ATOM 669 C C . LEU A 1 82 ? -3.378 1.196 -6.236 1.00 90.25 82 LEU A C 1
ATOM 671 O O . LEU A 1 82 ? -4.405 0.571 -6.451 1.00 90.25 82 LEU A O 1
ATOM 675 N N . PHE A 1 83 ? -3.405 2.437 -5.770 1.00 85.25 83 PHE A N 1
ATOM 676 C CA . PHE A 1 83 ? -4.622 3.074 -5.285 1.00 85.25 83 PHE A CA 1
ATOM 677 C C . PHE A 1 83 ? -5.624 3.501 -6.366 1.00 85.25 83 PHE A C 1
ATOM 679 O O . PHE A 1 83 ? -6.806 3.658 -6.065 1.00 85.25 83 PHE A O 1
ATOM 686 N N . LEU A 1 84 ? -5.177 3.713 -7.607 1.00 87.75 84 LEU A N 1
ATOM 687 C CA . LEU A 1 84 ? -6.057 4.093 -8.719 1.00 87.75 84 LEU A CA 1
ATOM 688 C C . LEU A 1 84 ? -6.490 2.905 -9.581 1.00 87.75 84 LEU A C 1
ATOM 690 O O . LEU A 1 84 ? -7.554 2.970 -10.186 1.00 87.75 84 LEU A O 1
ATOM 694 N N . VAL A 1 85 ? -5.658 1.866 -9.679 1.00 92.88 85 VAL A N 1
ATOM 695 C CA . VAL A 1 85 ? -5.882 0.729 -10.587 1.00 92.88 85 VAL A CA 1
ATOM 696 C C . VAL A 1 85 ? -6.296 -0.533 -9.834 1.00 92.88 85 VAL A C 1
ATOM 698 O O . VAL A 1 85 ? -7.102 -1.292 -10.353 1.00 92.88 85 VAL A O 1
ATOM 701 N N . HIS A 1 86 ? -5.794 -0.727 -8.614 1.00 92.38 86 HIS A N 1
ATOM 702 C CA . HIS A 1 86 ? -5.998 -1.923 -7.788 1.00 92.38 86 HIS A CA 1
ATOM 703 C C . HIS A 1 86 ? -6.678 -1.577 -6.459 1.00 92.38 86 HIS A C 1
ATOM 705 O O . HIS A 1 86 ? -6.261 -1.995 -5.379 1.00 92.38 86 HIS A O 1
ATOM 711 N N . ARG A 1 87 ? -7.682 -0.697 -6.521 1.00 86.06 87 ARG A N 1
ATOM 712 C CA . ARG A 1 87 ? -8.302 -0.112 -5.329 1.00 86.06 87 ARG A CA 1
ATOM 713 C C . ARG A 1 87 ? -8.885 -1.176 -4.399 1.00 86.06 87 ARG A C 1
ATOM 715 O O . ARG A 1 87 ? -8.708 -1.057 -3.193 1.00 86.06 87 ARG A O 1
ATOM 722 N N . GLU A 1 88 ? -9.579 -2.170 -4.940 1.00 87.94 88 GLU A N 1
ATOM 723 C CA . GLU A 1 88 ? -10.293 -3.176 -4.146 1.00 87.94 88 GLU A CA 1
ATOM 724 C C . GLU A 1 88 ? -9.319 -4.122 -3.440 1.00 87.94 88 GLU A C 1
ATOM 726 O O . GLU A 1 88 ? -9.441 -4.361 -2.238 1.00 87.94 88 GLU A O 1
ATOM 731 N N . GLU A 1 89 ? -8.301 -4.592 -4.164 1.00 91.00 89 GLU A N 1
ATOM 732 C CA . GLU A 1 89 ? -7.241 -5.447 -3.632 1.00 91.00 89 GLU A CA 1
ATOM 733 C C . GLU A 1 89 ? -6.496 -4.728 -2.504 1.00 91.00 89 GLU A C 1
ATOM 735 O O . GLU A 1 89 ? -6.244 -5.286 -1.436 1.00 91.00 89 GLU A O 1
ATOM 740 N N . VAL A 1 90 ? -6.196 -3.448 -2.719 1.00 87.56 90 VAL A N 1
ATOM 741 C CA . VAL A 1 90 ? -5.463 -2.633 -1.758 1.00 87.56 90 VAL A CA 1
ATOM 742 C C . VAL A 1 90 ? -6.323 -2.255 -0.553 1.00 87.56 90 VAL A C 1
ATOM 744 O O . VAL A 1 90 ? -5.819 -2.270 0.567 1.00 87.56 90 VAL A O 1
ATOM 747 N N . GLU A 1 91 ? -7.608 -1.933 -0.735 1.00 84.69 91 GLU A N 1
ATOM 748 C CA . GLU A 1 91 ? -8.532 -1.666 0.374 1.00 84.69 91 GLU A CA 1
ATOM 749 C C . GLU A 1 91 ? -8.709 -2.907 1.260 1.00 84.69 91 GLU A C 1
ATOM 751 O O . GLU A 1 91 ? -8.706 -2.763 2.482 1.00 84.69 91 GLU A O 1
ATOM 756 N N . SER A 1 92 ? -8.791 -4.109 0.676 1.00 87.06 92 SER A N 1
ATOM 757 C CA . SER A 1 92 ? -8.888 -5.366 1.430 1.00 87.06 92 SER A CA 1
ATOM 758 C C . SER A 1 92 ? -7.688 -5.563 2.362 1.00 87.06 92 SER A C 1
ATOM 760 O O . SER A 1 92 ? -7.863 -5.691 3.578 1.00 87.06 92 SER A O 1
ATOM 762 N N . GLU A 1 93 ? -6.472 -5.494 1.814 1.00 90.19 93 GLU A N 1
ATOM 763 C CA . GLU A 1 93 ? -5.233 -5.669 2.584 1.00 90.19 93 GLU A CA 1
ATOM 764 C C . GLU A 1 93 ? -4.993 -4.525 3.578 1.00 90.19 93 GLU A C 1
ATOM 766 O O . GLU A 1 93 ? -4.487 -4.732 4.682 1.00 90.19 93 GLU A O 1
ATOM 771 N N . LEU A 1 94 ? -5.393 -3.295 3.240 1.00 85.06 94 LEU A N 1
ATOM 772 C CA . LEU A 1 94 ? -5.210 -2.132 4.109 1.00 85.06 94 LEU A CA 1
ATOM 773 C C . LEU A 1 94 ? -5.929 -2.296 5.449 1.00 85.06 94 LEU A C 1
ATOM 775 O O . LEU A 1 94 ? -5.413 -1.861 6.479 1.00 85.06 94 LEU A O 1
ATOM 779 N N . VAL A 1 95 ? -7.087 -2.955 5.467 1.00 85.81 95 VAL A N 1
ATOM 780 C CA . VAL A 1 95 ? -7.808 -3.227 6.712 1.00 85.81 95 VAL A CA 1
ATOM 781 C C . VAL A 1 95 ? -6.995 -4.167 7.619 1.00 85.81 95 VAL A C 1
ATOM 783 O O . VAL A 1 95 ? -6.914 -3.917 8.823 1.00 85.81 95 VAL A O 1
ATOM 786 N N . ASP A 1 96 ? -6.360 -5.205 7.065 1.00 88.94 96 ASP A N 1
ATOM 787 C CA . ASP A 1 96 ? -5.481 -6.112 7.823 1.00 88.94 96 ASP A CA 1
ATOM 788 C C . ASP A 1 96 ? -4.218 -5.400 8.316 1.00 88.94 96 ASP A C 1
ATOM 790 O O . ASP A 1 96 ? -3.903 -5.431 9.508 1.00 88.94 96 ASP A O 1
ATOM 794 N N . VAL A 1 97 ? -3.546 -4.649 7.439 1.00 89.12 97 VAL A N 1
ATOM 795 C CA . VAL A 1 97 ? -2.318 -3.922 7.790 1.00 89.12 97 VAL A CA 1
ATOM 796 C C . VAL A 1 97 ? -2.566 -2.888 8.890 1.00 89.12 97 VAL A C 1
ATOM 798 O O . VAL A 1 97 ? -1.731 -2.74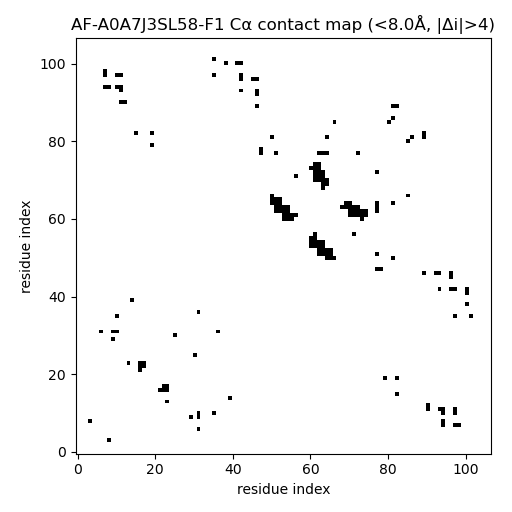4 9.792 1.00 89.12 97 VAL A O 1
ATOM 801 N N . VAL A 1 98 ? -3.691 -2.164 8.849 1.00 86.00 98 VAL A N 1
ATOM 802 C CA . VAL A 1 98 ? -4.076 -1.228 9.917 1.00 86.00 98 VAL A CA 1
ATOM 803 C C . VAL A 1 98 ? -4.248 -1.994 11.224 1.00 86.00 98 VAL A C 1
ATOM 805 O O . VAL A 1 98 ? -3.626 -1.624 12.219 1.00 86.00 98 VAL A O 1
ATOM 808 N N . GLN A 1 99 ? -5.030 -3.076 11.230 1.00 85.81 99 GLN A N 1
ATOM 809 C CA . GLN A 1 99 ? -5.280 -3.858 12.440 1.00 85.81 99 GLN A CA 1
ATOM 810 C C . GLN A 1 99 ? -3.981 -4.378 13.071 1.00 85.81 99 GLN A C 1
ATOM 812 O O . GLN A 1 99 ? -3.714 -4.113 14.244 1.00 85.81 99 GLN A O 1
ATOM 817 N N . GLU A 1 100 ? -3.134 -5.039 12.288 1.00 88.62 100 GLU A N 1
ATOM 818 C CA . GLU A 1 100 ? -1.867 -5.598 12.764 1.00 88.62 100 GLU A CA 1
ATOM 819 C C . GLU A 1 100 ? -0.905 -4.529 13.284 1.00 88.62 100 GLU A C 1
ATOM 821 O O . GLU A 1 100 ? -0.212 -4.727 14.287 1.00 88.62 100 GLU A O 1
ATOM 826 N N . THR A 1 101 ? -0.842 -3.381 12.601 1.00 85.94 101 THR A N 1
ATOM 827 C CA . THR A 1 101 ? 0.020 -2.268 13.014 1.00 85.94 101 THR A CA 1
ATOM 828 C C . THR A 1 101 ? -0.410 -1.737 14.377 1.00 85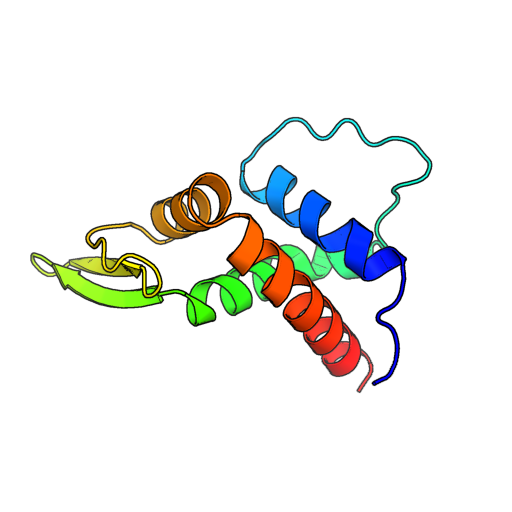.94 101 THR A C 1
ATOM 830 O O . THR A 1 101 ? 0.438 -1.466 15.223 1.00 85.94 101 THR A O 1
ATOM 833 N N . PHE A 1 102 ? -1.718 -1.652 14.613 1.00 81.19 102 PHE A N 1
ATOM 834 C 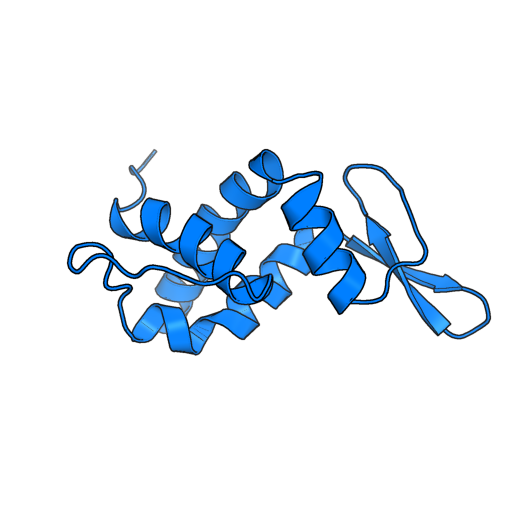CA . PHE A 1 102 ? -2.281 -1.232 15.889 1.00 81.19 102 PHE A CA 1
ATOM 835 C C . PHE A 1 102 ? -2.050 -2.230 17.016 1.00 81.19 102 PHE A C 1
ATOM 837 O O . PHE A 1 102 ? -1.656 -1.835 18.112 1.00 81.19 102 PHE A O 1
ATOM 844 N N . GLU A 1 103 ? -2.298 -3.513 16.761 1.00 84.44 103 GLU A N 1
ATOM 845 C CA . GLU A 1 103 ? -2.082 -4.578 17.741 1.00 84.44 103 GLU A CA 1
ATOM 846 C C . GLU A 1 103 ? -0.603 -4.678 18.134 1.00 84.44 103 GLU A C 1
ATOM 848 O O . GLU A 1 103 ? -0.286 -4.832 19.313 1.00 84.44 103 GLU A O 1
ATOM 853 N N . SER A 1 104 ? 0.305 -4.493 17.172 1.00 82.06 104 SER A N 1
ATOM 854 C CA . SER A 1 104 ? 1.752 -4.472 17.419 1.00 82.06 104 SER A CA 1
ATOM 855 C C . SER A 1 104 ? 2.211 -3.273 18.251 1.00 82.06 104 SER A C 1
ATOM 857 O O . SER A 1 104 ? 3.270 -3.338 18.860 1.00 82.06 104 SER A O 1
ATOM 859 N N . SER A 1 105 ? 1.447 -2.178 18.273 1.00 77.38 105 SER A N 1
ATOM 860 C CA . SER A 1 105 ? 1.771 -0.965 19.035 1.00 77.38 105 SER A CA 1
ATOM 861 C C . SER A 1 105 ? 1.206 -0.946 20.459 1.00 77.38 105 SER A C 1
ATOM 863 O O . SER A 1 105 ? 1.468 0.00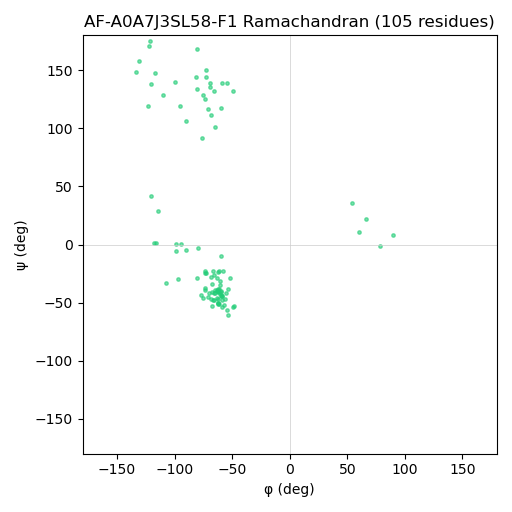5 21.188 1.00 77.38 105 SER A O 1
ATOM 865 N N . ARG A 1 106 ? 0.415 -1.954 20.855 1.00 70.56 106 ARG A N 1
ATOM 866 C CA . ARG A 1 106 ? -0.103 -2.119 22.230 1.00 70.56 106 ARG A CA 1
ATOM 867 C C . ARG A 1 106 ? 0.698 -3.117 23.077 1.00 70.56 106 ARG A C 1
ATOM 869 O O . ARG A 1 106 ? 0.359 -3.297 24.244 1.00 70.56 106 ARG A O 1
ATOM 876 N N . LYS A 1 107 ? 1.679 -3.793 22.479 1.00 57.25 107 LYS A N 1
ATOM 877 C CA . LYS A 1 107 ? 2.660 -4.640 23.169 1.00 57.25 107 LYS A CA 1
ATOM 878 C C . LYS A 1 107 ? 3.861 -3.799 23.573 1.00 57.25 107 LYS A C 1
ATOM 880 O O . LYS A 1 107 ? 4.407 -4.092 24.653 1.00 57.25 107 LYS A O 1
#

Solvent-accessible surface area (backbone atoms only — not comparable to full-atom values): 6462 Å² total; per-residue (Å²): 131,83,80,76,59,73,66,46,69,56,42,32,64,49,56,52,41,52,77,70,70,46,90,77,83,81,54,93,92,67,76,67,59,70,76,52,64,80,38,43,68,62,42,52,55,53,55,46,60,77,43,42,46,82,42,75,56,95,88,37,84,24,32,26,34,66,86,78,66,53,63,76,27,47,75,71,51,42,56,53,45,43,62,71,75,38,40,68,67,48,49,58,51,35,36,52,46,49,50,54,56,51,59,63,71,74,111

Nearest PDB structures (foldseek):
  6dfa-assembly1_A  TM=7.605E-01  e=1.724E-01  Homo sapiens
  6f7s-assembly1_C  TM=5.027E-01  e=3.981E-01  Homo sapiens
  6ff7-assembly1_7  TM=3.739E-01  e=2.124E+00  Homo sapiens
  6hk6-assembly2_F  TM=2.532E-01  e=8.919E+00  Homo sapiens

Organism: NCBI:txid683846

Foldseek 3Di:
DDDQDPLLLLLLVVLLCVLVVHDDPDDPVNDRDVVLVVCSVVLLVVLLVVFWDWDQDPNDTWIAGNVPRDIDHDSSRSSVCCCPPVVVVSSVVSSVSSVVVVVVVVD

Sequence (107 aa):
MKEKPVWIKKAAPFLLKKSLGMKISISDEEILPPSVIQFEKKILDRLTLLFYEDVTINGERRYTCLLCKKSGFTRKGMFRHLFLVHREEVESELVDVVQETFESSRK